Protein AF-A0A2V8KDU0-F1 (afdb_monomer_lite)

Foldseek 3Di:
DPDDWDKDKDKDKALDPVVQVVVVVVVVVVVKAWDDDWDADPVNIIMTMIMHTPDPDPDD

Sequence (60 aa):
MTEWTATNYAVVYSPDLKHLVKEVQKLITEGWKPQGGIASTDTGLYQAMVRFQNEPPPSS

Secondary structure (DSSP, 8-state):
------EEEEEEEESSHHHHHHHHHHHHHTT-EEEEEEEE-TTS-EEEEEEEE-PPPP--

Structure (mmCIF, N/CA/C/O backbone):
data_AF-A0A2V8KDU0-F1
#
_entry.id   AF-A0A2V8KDU0-F1
#
loop_
_atom_site.group_PDB
_atom_site.id
_atom_site.type_symbol
_atom_site.label_atom_id
_atom_site.label_alt_id
_atom_site.label_comp_id
_atom_site.label_asym_id
_atom_site.label_entity_id
_atom_site.label_seq_id
_atom_site.pdbx_PDB_ins_code
_atom_site.Cartn_x
_atom_site.Cartn_y
_atom_site.Cartn_z
_atom_site.occupancy
_atom_site.B_iso_or_equiv
_atom_site.auth_seq_id
_atom_site.auth_comp_id
_atom_site.auth_asym_id
_atom_site.auth_atom_id
_atom_site.pdbx_PDB_model_num
ATOM 1 N N . MET A 1 1 ? 21.346 -15.253 -23.373 1.00 42.91 1 MET A N 1
ATOM 2 C CA . MET A 1 1 ? 20.754 -15.427 -22.030 1.00 42.91 1 MET A CA 1
ATOM 3 C C . MET A 1 1 ? 19.435 -14.691 -22.045 1.00 42.91 1 MET A C 1
ATOM 5 O O . MET A 1 1 ? 19.445 -13.512 -22.357 1.00 42.91 1 MET A O 1
ATOM 9 N N . THR A 1 2 ? 18.316 -15.373 -21.828 1.00 49.81 2 THR A N 1
ATOM 10 C CA . THR A 1 2 ? 17.013 -14.706 -21.726 1.00 49.81 2 THR A CA 1
ATOM 11 C C . THR A 1 2 ? 16.971 -14.020 -20.364 1.00 49.81 2 THR A C 1
ATOM 13 O O . THR A 1 2 ? 16.961 -14.706 -19.342 1.00 49.81 2 THR A O 1
ATOM 16 N N . GLU A 1 3 ? 17.058 -12.692 -20.331 1.00 55.97 3 GLU A N 1
ATOM 17 C CA . GLU A 1 3 ? 16.862 -11.928 -19.097 1.00 55.97 3 GLU A CA 1
ATOM 18 C C . GLU A 1 3 ? 15.406 -12.084 -18.657 1.00 55.97 3 GLU A C 1
ATOM 20 O O . GLU A 1 3 ? 14.474 -11.706 -19.368 1.00 55.97 3 GLU A O 1
ATOM 25 N N . TRP A 1 4 ? 15.202 -12.699 -17.496 1.00 52.88 4 TRP A N 1
ATOM 26 C CA . TRP A 1 4 ? 13.880 -12.859 -16.910 1.00 52.88 4 TRP A CA 1
ATOM 27 C C . TRP A 1 4 ? 13.542 -11.597 -16.119 1.00 52.88 4 TRP A C 1
ATOM 29 O O . TRP A 1 4 ? 14.157 -11.318 -15.090 1.00 52.88 4 TRP A O 1
ATOM 39 N N . THR A 1 5 ? 12.541 -10.844 -16.568 1.00 60.28 5 THR A N 1
ATOM 40 C CA . THR A 1 5 ? 11.907 -9.797 -15.761 1.00 60.28 5 THR A CA 1
ATOM 41 C C . THR A 1 5 ? 11.138 -10.453 -14.616 1.00 60.28 5 THR A C 1
ATOM 43 O O . THR A 1 5 ? 9.991 -10.875 -14.763 1.00 60.28 5 THR A O 1
ATOM 46 N N . ALA A 1 6 ? 11.769 -10.561 -13.447 1.00 70.75 6 ALA A N 1
ATOM 47 C CA . ALA A 1 6 ? 11.083 -10.984 -12.234 1.00 70.75 6 ALA A CA 1
ATOM 48 C C . ALA A 1 6 ? 10.181 -9.840 -11.746 1.00 70.75 6 ALA A C 1
ATOM 50 O O . ALA A 1 6 ? 10.664 -8.791 -11.311 1.00 70.75 6 ALA A O 1
ATOM 51 N N . THR A 1 7 ? 8.864 -10.041 -11.833 1.00 80.31 7 THR A N 1
ATOM 52 C CA . THR A 1 7 ? 7.881 -9.154 -11.198 1.00 80.31 7 THR A CA 1
ATOM 53 C C . THR A 1 7 ? 7.494 -9.752 -9.855 1.00 80.31 7 THR A C 1
ATOM 55 O O . THR A 1 7 ? 6.926 -10.840 -9.803 1.00 80.31 7 THR A O 1
ATOM 58 N N . ASN A 1 8 ? 7.808 -9.047 -8.772 1.00 85.94 8 ASN A N 1
ATOM 59 C CA . ASN A 1 8 ? 7.445 -9.439 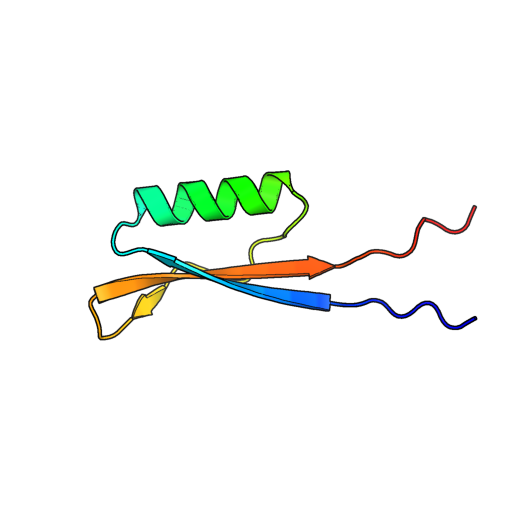-7.415 1.00 85.94 8 ASN A CA 1
ATOM 60 C C . ASN A 1 8 ? 6.288 -8.574 -6.919 1.00 85.94 8 ASN A C 1
ATOM 62 O O . ASN A 1 8 ? 6.226 -7.382 -7.220 1.00 85.94 8 ASN A O 1
ATOM 66 N N . TYR A 1 9 ? 5.395 -9.163 -6.129 1.00 88.56 9 TYR A N 1
ATOM 67 C CA . TYR A 1 9 ? 4.271 -8.468 -5.507 1.00 88.56 9 TYR A CA 1
ATOM 68 C C . TYR A 1 9 ? 4.372 -8.601 -3.994 1.00 88.56 9 TYR A C 1
ATOM 70 O O . TYR A 1 9 ? 4.709 -9.670 -3.487 1.00 88.56 9 TYR A O 1
ATOM 78 N N . ALA A 1 10 ? 4.048 -7.530 -3.279 1.00 89.56 10 ALA A N 1
ATOM 79 C CA . ALA A 1 10 ? 3.903 -7.556 -1.833 1.00 89.56 10 ALA A CA 1
ATOM 80 C C . ALA A 1 10 ? 2.594 -6.872 -1.438 1.00 89.56 10 ALA A C 1
ATOM 82 O O . ALA A 1 10 ? 2.207 -5.855 -2.019 1.00 89.56 10 ALA A O 1
ATOM 83 N N . VAL A 1 11 ? 1.914 -7.442 -0.445 1.00 92.12 11 VAL A N 1
ATOM 84 C CA . VAL A 1 11 ? 0.743 -6.830 0.185 1.00 92.12 11 VAL A CA 1
ATOM 85 C C . VAL A 1 11 ? 1.160 -6.366 1.571 1.00 92.12 11 VAL A C 1
ATOM 87 O O . VAL A 1 11 ? 1.620 -7.161 2.387 1.00 92.12 11 VAL A O 1
ATOM 90 N N . VAL A 1 12 ? 1.023 -5.069 1.815 1.00 92.69 12 VAL A N 1
ATOM 91 C CA . VAL A 1 12 ? 1.299 -4.441 3.106 1.00 92.69 12 VAL A CA 1
ATOM 92 C C . VAL A 1 12 ? -0.009 -4.359 3.872 1.00 92.69 12 VAL A C 1
ATOM 94 O O . VAL A 1 12 ? -1.005 -3.902 3.314 1.00 92.69 12 VAL A O 1
ATOM 97 N N . TYR A 1 13 ? 0.003 -4.766 5.139 1.00 93.12 13 TYR A N 1
ATOM 98 C CA . TYR A 1 13 ? -1.147 -4.696 6.038 1.00 93.12 13 TYR A CA 1
ATOM 99 C C . TYR A 1 13 ? -0.830 -3.802 7.232 1.00 93.12 13 TYR A C 1
ATOM 101 O O . TYR A 1 13 ? 0.289 -3.815 7.743 1.00 93.12 13 TYR A O 1
ATOM 109 N N . SER A 1 14 ? -1.818 -3.052 7.706 1.00 93.00 14 SER A N 1
ATOM 110 C CA . SER A 1 14 ? -1.697 -2.249 8.922 1.00 93.00 14 SER A CA 1
ATOM 111 C C . SER A 1 14 ? -3.072 -1.975 9.538 1.00 93.00 14 SER A C 1
ATOM 113 O O . SER A 1 14 ? -4.016 -1.700 8.800 1.00 93.00 14 SER A O 1
ATOM 115 N N . PRO A 1 15 ? -3.212 -1.981 10.877 1.00 91.56 15 PRO A N 1
ATOM 116 C CA . PRO A 1 15 ? -4.458 -1.596 11.547 1.00 91.56 15 PRO A CA 1
ATOM 117 C C . PRO A 1 15 ? -4.776 -0.098 11.418 1.00 91.56 15 PRO A C 1
ATOM 119 O O . PRO A 1 15 ? -5.909 0.318 11.635 1.00 91.56 15 PRO A O 1
ATOM 122 N N . ASP A 1 16 ? -3.786 0.721 11.063 1.00 93.31 16 ASP A N 1
ATOM 123 C CA . ASP A 1 16 ? -3.924 2.168 10.922 1.00 93.31 16 ASP A CA 1
ATOM 124 C C . ASP A 1 16 ? -3.470 2.640 9.534 1.00 93.31 16 ASP A C 1
ATOM 126 O O . ASP A 1 16 ? -2.437 2.206 9.008 1.00 93.31 16 ASP A O 1
ATOM 130 N N . LEU A 1 17 ? -4.239 3.568 8.958 1.00 91.31 17 LEU A N 1
ATOM 131 C CA . LEU A 1 17 ? -4.010 4.101 7.617 1.00 91.31 17 LEU A CA 1
ATOM 132 C C . LEU A 1 17 ? -2.692 4.879 7.535 1.00 91.31 17 LEU A C 1
ATOM 134 O O . LEU A 1 17 ? -1.973 4.777 6.542 1.00 91.31 17 LEU A O 1
ATOM 138 N N . LYS A 1 18 ? -2.343 5.640 8.579 1.00 93.94 18 LYS A N 1
ATOM 139 C CA .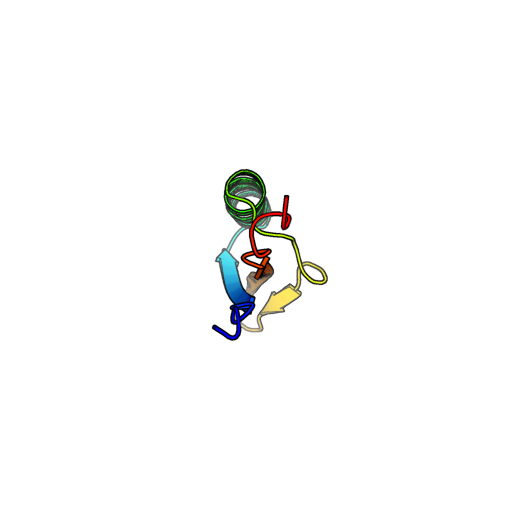 LYS A 1 18 ? -1.118 6.449 8.592 1.00 93.94 18 LYS A CA 1
ATOM 140 C C . LYS A 1 18 ? 0.126 5.561 8.593 1.00 93.94 18 LYS A C 1
ATOM 142 O O . LYS A 1 18 ? 1.077 5.844 7.864 1.00 93.94 18 LYS A O 1
ATOM 147 N N . HIS A 1 19 ? 0.105 4.472 9.357 1.00 94.19 19 HIS A N 1
ATOM 148 C CA . HIS A 1 19 ? 1.164 3.463 9.330 1.00 94.19 19 HIS A CA 1
ATOM 149 C C . HIS A 1 19 ? 1.241 2.742 7.981 1.00 94.19 19 HIS A C 1
ATOM 151 O O . HIS A 1 19 ? 2.343 2.588 7.457 1.00 94.19 19 HIS A O 1
ATOM 157 N N . LEU A 1 20 ? 0.100 2.388 7.373 1.00 94.19 20 LEU A N 1
ATOM 158 C CA . LEU A 1 20 ? 0.084 1.768 6.043 1.00 94.19 20 LEU A CA 1
ATOM 159 C C . LEU A 1 20 ? 0.781 2.655 5.007 1.00 94.19 20 LEU A C 1
ATOM 161 O O . LEU A 1 20 ? 1.658 2.199 4.278 1.00 94.19 20 LEU A O 1
ATOM 165 N N . VAL A 1 21 ? 0.404 3.936 4.961 1.00 93.50 21 VAL A N 1
ATOM 166 C CA . VAL A 1 21 ? 0.965 4.901 4.008 1.00 93.50 21 VAL A CA 1
ATOM 167 C C . VAL A 1 21 ? 2.472 5.048 4.204 1.00 93.50 21 VAL A C 1
ATOM 169 O O . VAL A 1 21 ? 3.206 5.089 3.219 1.00 93.50 21 VAL A O 1
ATOM 172 N N . LYS A 1 22 ? 2.948 5.075 5.453 1.00 95.19 22 LYS A N 1
ATOM 173 C CA . LYS A 1 22 ? 4.379 5.176 5.757 1.00 95.19 22 LYS A CA 1
ATOM 174 C C . LYS A 1 22 ? 5.169 3.969 5.236 1.00 95.19 22 LYS A C 1
ATOM 176 O O . LYS A 1 22 ? 6.213 4.157 4.616 1.00 95.19 22 LYS A O 1
ATOM 181 N N . GLU A 1 23 ? 4.667 2.754 5.442 1.00 94.38 23 GLU A N 1
ATOM 182 C CA . GLU A 1 23 ? 5.322 1.533 4.950 1.00 94.38 23 GLU A CA 1
ATOM 183 C C . GLU A 1 23 ? 5.318 1.467 3.418 1.00 94.38 23 GLU A C 1
ATOM 185 O O . GLU A 1 23 ? 6.341 1.176 2.800 1.00 94.38 23 GLU A O 1
ATOM 190 N N . VAL A 1 24 ? 4.203 1.833 2.779 1.00 94.00 24 VAL A N 1
ATOM 191 C CA . VAL A 1 24 ? 4.127 1.914 1.313 1.00 94.00 24 VAL A CA 1
ATOM 192 C C . VAL A 1 24 ? 5.110 2.953 0.766 1.00 94.00 24 VAL A C 1
ATOM 194 O O . VAL A 1 24 ? 5.812 2.674 -0.201 1.00 94.00 24 VAL A O 1
ATOM 197 N N . GLN A 1 25 ? 5.225 4.131 1.387 1.00 94.19 25 GLN A N 1
ATOM 198 C CA . GLN A 1 25 ? 6.199 5.158 0.988 1.00 94.19 25 GLN A CA 1
ATOM 199 C C . GLN A 1 25 ? 7.650 4.688 1.127 1.00 94.19 25 GLN A C 1
ATOM 201 O O . GLN A 1 25 ? 8.491 5.020 0.286 1.00 94.19 25 GLN A O 1
ATOM 206 N N . LYS A 1 26 ? 7.951 3.894 2.159 1.00 94.19 26 LYS A N 1
ATOM 207 C CA . LYS A 1 26 ? 9.267 3.276 2.321 1.00 94.19 26 LYS A CA 1
ATOM 208 C C . LYS A 1 26 ? 9.569 2.327 1.161 1.00 94.19 26 LYS A C 1
ATOM 210 O O . LYS A 1 26 ? 10.607 2.474 0.526 1.00 94.19 26 LYS A O 1
ATOM 215 N N . LEU A 1 27 ? 8.633 1.443 0.814 1.00 91.75 27 LEU A N 1
ATOM 216 C CA . LEU A 1 27 ? 8.784 0.534 -0.329 1.00 91.75 27 LEU A CA 1
ATOM 217 C C . LEU A 1 27 ? 8.936 1.306 -1.647 1.00 91.75 27 LEU A C 1
ATOM 219 O O . LEU A 1 27 ? 9.761 0.947 -2.480 1.00 91.75 27 LEU A O 1
ATOM 223 N N . ILE A 1 28 ? 8.209 2.413 -1.821 1.00 91.38 28 ILE A N 1
ATOM 224 C CA . ILE A 1 28 ? 8.378 3.295 -2.986 1.00 91.38 28 ILE A CA 1
ATOM 225 C C . ILE A 1 28 ? 9.801 3.853 -3.069 1.00 91.38 28 ILE A C 1
ATOM 227 O O . ILE A 1 28 ? 10.395 3.874 -4.144 1.00 91.38 28 ILE A O 1
ATOM 231 N N . THR A 1 29 ? 10.371 4.256 -1.933 1.00 92.25 29 THR A N 1
ATOM 232 C CA . THR A 1 29 ? 11.763 4.728 -1.851 1.00 92.25 29 THR A CA 1
ATOM 233 C C . THR A 1 29 ? 12.765 3.620 -2.199 1.00 92.25 29 THR A C 1
ATOM 235 O O . THR A 1 29 ? 13.813 3.896 -2.772 1.00 92.25 29 THR A O 1
ATOM 238 N N . GLU A 1 30 ? 12.427 2.361 -1.914 1.00 90.06 30 GLU A N 1
ATOM 239 C CA . GLU A 1 30 ? 13.215 1.173 -2.274 1.00 90.06 30 GLU A CA 1
ATOM 240 C C . GLU A 1 30 ? 13.010 0.727 -3.738 1.00 90.06 30 GLU A C 1
ATOM 242 O O . GLU A 1 30 ? 13.603 -0.256 -4.176 1.00 90.06 30 GLU A O 1
ATOM 247 N N . GLY A 1 31 ? 12.190 1.443 -4.515 1.00 89.12 31 GLY A N 1
ATOM 248 C CA . GLY A 1 31 ? 11.949 1.176 -5.937 1.00 89.12 31 GLY A CA 1
ATOM 249 C C . GLY A 1 31 ? 10.694 0.352 -6.235 1.00 89.12 31 GLY A C 1
ATOM 250 O O . GLY A 1 31 ? 10.444 0.005 -7.392 1.00 89.12 31 GLY A O 1
ATOM 251 N N . TRP A 1 32 ? 9.867 0.052 -5.232 1.00 92.44 32 TRP A N 1
ATOM 252 C CA . TRP A 1 32 ? 8.550 -0.540 -5.463 1.00 92.44 32 TRP A CA 1
ATOM 253 C C . TRP A 1 32 ? 7.585 0.492 -6.054 1.00 92.44 32 TRP A C 1
ATOM 255 O O . TRP A 1 32 ? 7.691 1.697 -5.840 1.00 92.44 32 T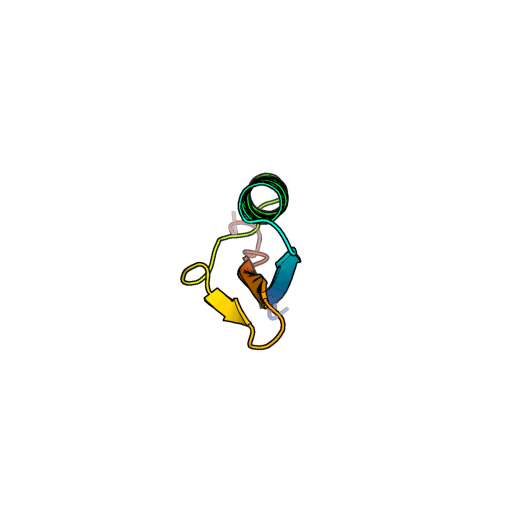RP A O 1
ATOM 265 N N . LYS A 1 33 ? 6.588 0.025 -6.798 1.00 91.62 33 LYS A N 1
ATOM 266 C CA . LYS A 1 33 ? 5.532 0.859 -7.377 1.00 91.62 33 LYS A CA 1
ATOM 267 C C . LYS A 1 33 ? 4.191 0.468 -6.751 1.00 91.62 33 LYS A C 1
ATOM 269 O O . LYS A 1 33 ? 3.897 -0.728 -6.688 1.00 91.62 33 LYS A O 1
ATOM 274 N N . PRO A 1 34 ? 3.360 1.426 -6.304 1.00 91.44 34 PRO A N 1
ATOM 275 C CA . PRO A 1 34 ? 2.029 1.116 -5.800 1.00 91.44 34 PRO A CA 1
ATOM 276 C C . PRO A 1 34 ? 1.178 0.516 -6.919 1.00 91.44 34 PRO A C 1
ATOM 278 O O . PRO A 1 34 ? 1.288 0.910 -8.084 1.00 91.44 34 PRO A O 1
ATOM 281 N N . GLN A 1 35 ? 0.334 -0.447 -6.566 1.00 90.00 35 GLN A N 1
ATOM 282 C CA . GLN A 1 35 ? -0.548 -1.112 -7.511 1.00 90.00 35 GLN A CA 1
ATOM 283 C C . GLN A 1 35 ? -1.980 -1.129 -6.984 1.00 90.00 35 GLN A C 1
ATOM 285 O O . GLN A 1 35 ? -2.324 -1.888 -6.083 1.00 90.00 35 GLN A O 1
ATOM 290 N N . GLY A 1 36 ? -2.824 -0.294 -7.591 1.00 86.69 36 GLY A N 1
ATOM 291 C CA . GLY A 1 36 ? -4.207 -0.099 -7.165 1.00 86.69 36 GLY A CA 1
ATOM 292 C C . GLY A 1 36 ? -4.331 0.948 -6.058 1.00 86.69 36 GLY A C 1
ATOM 293 O O . GLY A 1 36 ? -3.614 1.948 -6.060 1.00 86.69 36 GLY A O 1
ATOM 294 N N . GLY A 1 37 ? -5.279 0.727 -5.146 1.00 88.44 37 GLY A N 1
ATOM 295 C CA . GLY A 1 37 ? -5.589 1.619 -4.029 1.00 88.44 37 GLY A CA 1
ATOM 296 C C . GLY A 1 37 ? -5.480 0.926 -2.671 1.00 88.44 37 GLY A C 1
ATOM 297 O O . GLY A 1 37 ? -5.015 -0.208 -2.566 1.00 88.44 37 GLY A O 1
ATOM 298 N N . ILE A 1 38 ? -5.927 1.625 -1.630 1.00 91.31 38 ILE A N 1
ATOM 299 C CA . ILE A 1 38 ? -6.023 1.083 -0.272 1.00 91.31 38 ILE A CA 1
ATOM 300 C C . ILE A 1 38 ? -7.386 0.408 -0.112 1.00 91.31 38 ILE A C 1
ATOM 302 O O . ILE A 1 38 ? -8.405 0.984 -0.490 1.00 91.31 38 ILE A O 1
ATOM 306 N N . ALA A 1 39 ? -7.402 -0.790 0.464 1.00 91.69 39 ALA A N 1
ATOM 307 C CA . ALA A 1 39 ? -8.622 -1.514 0.809 1.00 91.69 39 ALA A CA 1
ATOM 308 C C . ALA A 1 39 ? -8.665 -1.808 2.313 1.00 91.69 39 ALA A C 1
ATOM 310 O O . ALA A 1 39 ? -7.622 -1.928 2.951 1.00 91.69 39 ALA A O 1
ATOM 311 N N . SER A 1 40 ? -9.862 -1.937 2.880 1.00 92.12 40 SER A N 1
ATOM 312 C CA . SER A 1 40 ? -10.069 -2.464 4.231 1.00 92.12 40 SER A CA 1
ATOM 313 C C . SER A 1 40 ? -10.428 -3.945 4.161 1.00 92.12 40 SER A C 1
ATOM 315 O O . SER A 1 40 ? -11.208 -4.357 3.306 1.00 92.12 40 SER A O 1
ATOM 317 N N . THR A 1 41 ? -9.872 -4.733 5.068 1.00 89.81 41 THR A N 1
ATOM 318 C CA . THR A 1 41 ? -10.192 -6.151 5.261 1.00 89.81 41 THR A CA 1
ATOM 319 C C . THR A 1 41 ? -11.366 -6.311 6.227 1.00 89.81 41 THR A C 1
ATOM 321 O O . THR A 1 41 ? -11.637 -5.422 7.037 1.00 89.81 41 THR A O 1
ATOM 324 N N . ASP A 1 42 ? -12.015 -7.475 6.205 1.00 89.88 42 ASP A N 1
ATOM 325 C CA . ASP A 1 42 ? -13.137 -7.799 7.102 1.00 89.88 42 ASP A CA 1
ATOM 326 C C . ASP A 1 42 ? -12.731 -7.842 8.589 1.00 89.88 42 ASP A C 1
ATOM 328 O O . ASP A 1 42 ? -13.575 -7.796 9.481 1.00 89.88 42 ASP A O 1
ATOM 332 N N . THR A 1 43 ? -11.425 -7.900 8.869 1.00 89.62 43 THR A N 1
ATOM 333 C CA . THR A 1 43 ? -10.841 -7.857 10.217 1.00 89.62 43 THR A CA 1
ATOM 334 C C . THR A 1 43 ? -10.489 -6.440 10.683 1.00 89.62 43 THR A C 1
ATOM 336 O O . THR A 1 43 ? -9.942 -6.272 11.771 1.00 89.62 43 THR A O 1
ATOM 339 N N . GLY A 1 44 ? -10.796 -5.411 9.883 1.00 88.94 44 GLY A N 1
ATOM 340 C CA . GLY A 1 44 ? -10.545 -4.006 10.219 1.00 88.94 44 GLY A CA 1
ATOM 341 C C . GLY A 1 44 ? -9.121 -3.518 9.935 1.00 88.94 44 GLY A C 1
ATOM 342 O O . GLY A 1 44 ? -8.767 -2.415 10.345 1.00 88.94 44 GLY A O 1
ATOM 343 N N . LEU A 1 45 ? -8.294 -4.301 9.234 1.00 91.31 45 LEU A N 1
ATOM 344 C CA . LEU A 1 45 ? -6.971 -3.860 8.773 1.00 91.31 45 LEU A CA 1
ATOM 345 C C . LEU A 1 45 ? -7.076 -3.150 7.424 1.00 91.31 45 LEU A C 1
ATOM 347 O O . LEU A 1 45 ? -7.849 -3.568 6.564 1.00 91.31 45 LEU A O 1
ATOM 351 N N . TYR A 1 46 ? -6.235 -2.147 7.199 1.00 93.62 46 TYR A N 1
ATOM 352 C CA . TYR A 1 46 ? -5.986 -1.581 5.880 1.00 93.62 46 TYR A CA 1
ATOM 353 C C . TYR A 1 46 ? -4.904 -2.380 5.155 1.00 93.62 46 TYR A C 1
ATOM 355 O O . TYR A 1 46 ? -3.913 -2.792 5.760 1.00 93.62 46 TYR A O 1
ATOM 363 N N . GLN A 1 47 ? -5.067 -2.546 3.847 1.00 93.88 47 GLN A N 1
ATOM 364 C CA . GLN A 1 47 ? -4.091 -3.184 2.977 1.00 93.88 47 GLN A CA 1
ATOM 365 C C . GLN A 1 47 ? -3.798 -2.345 1.732 1.00 93.88 47 GLN A C 1
ATOM 367 O O . GLN A 1 47 ? -4.677 -1.656 1.209 1.00 93.88 47 GLN A O 1
ATOM 372 N N . ALA A 1 48 ? -2.571 -2.449 1.231 1.00 95.62 48 ALA A N 1
ATOM 373 C CA . ALA A 1 48 ? -2.159 -1.905 -0.058 1.00 95.62 48 ALA A CA 1
ATOM 374 C C . ALA A 1 48 ? -1.223 -2.884 -0.767 1.00 95.62 48 ALA A C 1
ATOM 376 O O . ALA A 1 48 ? -0.396 -3.536 -0.129 1.00 95.62 48 ALA A O 1
ATOM 377 N N . MET A 1 49 ? -1.336 -2.968 -2.091 1.00 94.00 49 MET A N 1
ATOM 378 C CA . MET A 1 49 ? -0.461 -3.804 -2.905 1.00 94.00 49 MET A CA 1
ATOM 379 C C . MET A 1 49 ? 0.619 -2.955 -3.572 1.00 94.00 49 MET A C 1
ATOM 381 O O . MET A 1 49 ? 0.358 -1.861 -4.079 1.00 94.00 49 MET A O 1
ATOM 385 N N . VAL A 1 50 ? 1.838 -3.478 -3.596 1.00 92.75 50 VAL A N 1
ATOM 386 C CA . VAL A 1 50 ? 2.973 -2.899 -4.310 1.00 92.75 50 VAL A CA 1
ATOM 387 C C . VAL A 1 50 ? 3.604 -3.952 -5.218 1.00 92.75 50 VAL A C 1
ATOM 389 O O . VAL A 1 50 ? 3.531 -5.152 -4.946 1.00 92.75 50 VAL A O 1
ATOM 392 N N . ARG A 1 51 ? 4.239 -3.502 -6.300 1.00 91.62 51 ARG A N 1
ATOM 393 C CA . ARG A 1 51 ? 5.011 -4.347 -7.215 1.00 91.62 51 ARG A CA 1
ATOM 394 C C . ARG A 1 51 ? 6.449 -3.874 -7.326 1.00 91.62 51 ARG A C 1
ATOM 396 O O . ARG A 1 51 ? 6.697 -2.674 -7.394 1.00 91.62 51 ARG A O 1
ATOM 403 N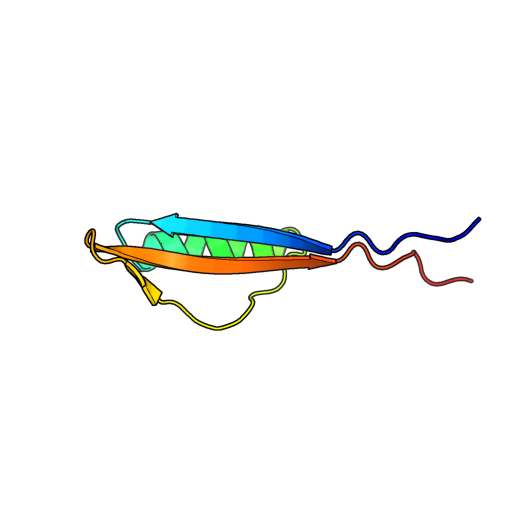 N . PHE A 1 52 ? 7.379 -4.808 -7.413 1.00 86.06 52 PHE A N 1
ATOM 404 C CA . PHE A 1 52 ? 8.767 -4.544 -7.756 1.00 86.06 52 PHE A CA 1
ATOM 405 C C . PHE A 1 52 ? 9.064 -5.204 -9.092 1.00 86.06 52 PHE A C 1
ATOM 407 O O . PHE A 1 52 ? 8.867 -6.410 -9.254 1.00 86.06 52 PHE A O 1
ATOM 414 N N . GLN A 1 53 ? 9.505 -4.403 -10.052 1.00 77.25 53 GLN A 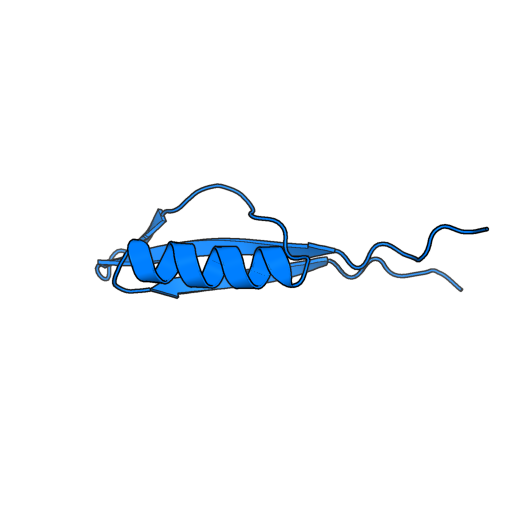N 1
ATOM 415 C CA . GLN A 1 53 ? 9.930 -4.886 -11.353 1.00 77.25 53 GLN A CA 1
ATOM 416 C C . GLN A 1 53 ? 11.430 -4.636 -11.440 1.00 77.25 53 GLN A C 1
ATOM 418 O O . GLN A 1 53 ? 11.847 -3.483 -11.517 1.00 77.25 53 GLN A O 1
ATOM 423 N N . ASN A 1 54 ? 12.225 -5.709 -11.409 1.00 67.75 54 ASN A N 1
ATOM 424 C CA . ASN A 1 54 ? 13.621 -5.620 -11.821 1.00 67.75 54 ASN A CA 1
ATOM 425 C C . ASN A 1 54 ? 13.608 -5.371 -13.328 1.00 67.75 54 ASN A C 1
ATOM 427 O O . ASN A 1 54 ? 13.427 -6.303 -14.113 1.00 67.75 54 ASN A O 1
ATOM 431 N N . GLU A 1 55 ? 13.694 -4.106 -13.732 1.00 59.41 55 GLU A N 1
ATOM 432 C CA . GLU A 1 55 ? 13.969 -3.782 -15.126 1.00 59.41 55 GLU A CA 1
ATOM 433 C C . GLU A 1 55 ? 15.377 -4.311 -15.441 1.00 59.41 55 GLU A C 1
ATOM 435 O O . GLU A 1 55 ? 16.292 -4.100 -14.636 1.00 59.41 55 GLU A O 1
ATOM 440 N N . PRO A 1 56 ? 15.569 -5.048 -16.551 1.00 57.16 56 PRO A N 1
ATOM 441 C CA . PRO A 1 56 ? 16.913 -5.374 -16.994 1.00 57.16 56 PRO A CA 1
ATOM 442 C C . PRO A 1 56 ? 17.683 -4.058 -17.172 1.00 57.16 56 PRO A C 1
ATOM 444 O O . PRO A 1 56 ? 17.078 -3.052 -17.573 1.00 57.16 56 PRO A O 1
ATOM 447 N N . PRO A 1 57 ? 18.986 -4.020 -16.838 1.00 55.44 57 PRO A N 1
ATOM 448 C CA . PRO A 1 57 ? 19.793 -2.836 -17.084 1.00 55.44 57 PRO A CA 1
ATOM 449 C C . PRO A 1 57 ? 19.626 -2.429 -18.554 1.00 55.44 57 PRO A C 1
ATOM 451 O O . PRO A 1 57 ? 19.566 -3.309 -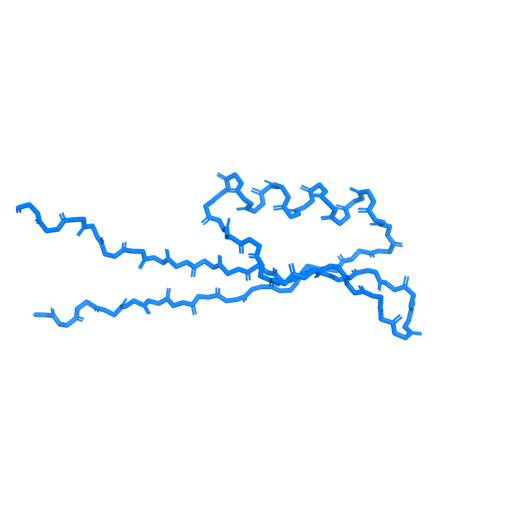19.419 1.00 55.44 57 PRO A O 1
ATOM 454 N N . PRO A 1 58 ? 19.512 -1.123 -18.861 1.00 54.78 58 PRO A N 1
ATOM 455 C CA . PRO A 1 58 ? 19.406 -0.684 -20.242 1.00 54.78 58 PRO A CA 1
ATOM 456 C C . PRO A 1 58 ? 20.582 -1.274 -21.017 1.00 54.78 58 PRO A C 1
ATOM 458 O O . PRO A 1 58 ? 21.737 -1.104 -20.622 1.00 54.78 58 PRO A O 1
ATOM 461 N N . SER A 1 59 ? 20.277 -2.027 -22.073 1.00 55.84 59 SER A N 1
ATOM 462 C CA . SER A 1 59 ? 21.284 -2.585 -22.965 1.00 55.84 59 SER A CA 1
ATOM 463 C C . SER A 1 59 ? 21.998 -1.413 -23.649 1.00 55.84 59 SER A C 1
ATOM 465 O O . SER A 1 59 ? 21.441 -0.819 -24.571 1.00 55.84 59 SER A O 1
ATOM 467 N N . SER A 1 60 ? 23.176 -1.038 -23.146 1.00 54.03 60 SER A N 1
ATOM 468 C CA . SER A 1 60 ? 24.118 -0.126 -23.814 1.00 54.03 60 SER A CA 1
ATOM 469 C C . SER A 1 60 ? 25.114 -0.915 -24.646 1.00 54.03 60 SER A C 1
ATOM 471 O O . SER A 1 60 ? 25.582 -1.965 -24.147 1.00 54.03 60 SER A O 1
#

pLDDT: mean 83.68, std 14.87, range [42.91, 95.62]

Radius of gyration: 14.31 Å; chains: 1; bounding box: 37×22×35 Å